Protein AF-A0A972NAT4-F1 (afdb_monomer_lite)

Secondary structure (DSSP, 8-state):
-HHHHHHHHHHHHHHHHHHHHHHHHHHHHHHHHHHHHHHTT------S-HHHHHHHHHHHHHHHHHHHHHHHS-SS--GGGTTT-

Structure (mmCIF, N/CA/C/O backbone):
data_AF-A0A972NAT4-F1
#
_entry.id   AF-A0A972NAT4-F1
#
loop_
_atom_site.group_PDB
_atom_site.id
_atom_site.type_symbol
_atom_site.label_atom_id
_atom_site.label_alt_id
_atom_site.label_comp_id
_atom_site.label_asym_id
_atom_site.label_entity_id
_atom_site.label_seq_id
_atom_site.pdbx_PDB_ins_code
_atom_site.Cartn_x
_atom_site.Cartn_y
_atom_site.Cartn_z
_atom_site.occupancy
_atom_site.B_iso_or_equiv
_atom_site.auth_seq_id
_atom_site.auth_comp_id
_atom_site.auth_asym_id
_atom_site.auth_atom_id
_atom_site.pdbx_PDB_model_num
ATOM 1 N N . MET A 1 1 ? -20.681 1.122 29.523 1.00 62.75 1 MET A N 1
ATOM 2 C CA . MET A 1 1 ? -19.799 1.771 28.516 1.00 62.75 1 MET A CA 1
ATOM 3 C C . MET A 1 1 ? -18.388 1.178 28.365 1.00 62.75 1 MET A C 1
ATOM 5 O O . MET A 1 1 ? -17.917 1.106 27.237 1.00 62.75 1 MET A O 1
ATOM 9 N N . GLY A 1 2 ? -17.691 0.726 29.420 1.00 83.69 2 GLY A N 1
ATOM 10 C CA . GLY A 1 2 ? -16.274 0.314 29.306 1.00 83.69 2 GLY A CA 1
ATOM 11 C C . GLY A 1 2 ? -15.967 -0.942 28.467 1.00 83.69 2 GLY A C 1
ATOM 12 O O . GLY A 1 2 ? -14.841 -1.098 28.003 1.00 83.69 2 GLY A O 1
ATOM 13 N N . ARG A 1 3 ? -16.929 -1.854 28.260 1.00 89.38 3 ARG A N 1
ATOM 14 C CA . ARG A 1 3 ? -16.738 -3.050 27.410 1.00 89.38 3 ARG A CA 1
ATOM 15 C C . ARG A 1 3 ? -16.872 -2.716 25.920 1.00 89.38 3 ARG A C 1
ATOM 17 O O . ARG A 1 3 ? -16.004 -3.088 25.147 1.00 89.38 3 ARG A O 1
ATOM 24 N N . ILE A 1 4 ? -17.887 -1.933 25.549 1.00 94.12 4 ILE A N 1
ATOM 25 C CA . ILE A 1 4 ? -18.117 -1.488 24.164 1.00 94.12 4 ILE A CA 1
ATOM 26 C C . ILE A 1 4 ? -16.940 -0.643 23.666 1.00 94.12 4 ILE A C 1
ATOM 28 O O . ILE A 1 4 ? -16.398 -0.925 22.605 1.00 94.12 4 ILE A O 1
ATOM 32 N N . ARG A 1 5 ? -16.468 0.321 24.473 1.00 95.75 5 ARG A N 1
ATOM 33 C CA . ARG A 1 5 ? -15.286 1.130 24.131 1.00 95.75 5 ARG A CA 1
ATOM 34 C C . ARG A 1 5 ? -14.054 0.264 23.846 1.00 95.75 5 ARG A C 1
ATOM 36 O O . ARG A 1 5 ? -13.331 0.539 22.900 1.00 95.75 5 ARG A O 1
ATOM 43 N N . ARG A 1 6 ? -13.827 -0.787 24.643 1.00 96.31 6 ARG A N 1
ATOM 44 C CA . ARG A 1 6 ? -12.709 -1.720 24.433 1.00 96.31 6 ARG A CA 1
ATOM 45 C C . ARG A 1 6 ? -12.846 -2.497 23.129 1.00 96.31 6 ARG A C 1
ATOM 47 O O . ARG A 1 6 ? -11.881 -2.567 22.384 1.00 96.31 6 ARG A O 1
ATOM 54 N N . VAL A 1 7 ? -14.033 -3.030 22.841 1.00 97.12 7 VAL A N 1
ATOM 55 C CA . VAL A 1 7 ? -14.288 -3.766 21.593 1.00 97.12 7 VAL A CA 1
ATOM 56 C C . VAL A 1 7 ? -14.053 -2.869 20.378 1.00 97.12 7 VAL A C 1
ATOM 58 O O . VAL A 1 7 ? -13.326 -3.257 19.473 1.00 97.12 7 VAL A O 1
ATOM 61 N N . VAL A 1 8 ? -14.593 -1.648 20.387 1.00 97.50 8 VAL A N 1
ATOM 62 C CA . VAL A 1 8 ? -14.403 -0.689 19.287 1.00 97.50 8 VAL A CA 1
ATOM 63 C C . VAL A 1 8 ? -12.923 -0.353 19.091 1.00 97.50 8 VAL A C 1
ATOM 65 O O . VAL A 1 8 ? -12.445 -0.370 17.962 1.00 97.50 8 VAL A O 1
ATOM 68 N N . LEU A 1 9 ? -12.173 -0.115 20.172 1.00 97.56 9 LEU A N 1
ATOM 69 C CA . LEU A 1 9 ? -10.731 0.140 20.082 1.00 97.56 9 LEU A CA 1
ATOM 70 C C . LEU A 1 9 ? -9.967 -1.044 19.483 1.00 97.56 9 LEU A C 1
ATOM 72 O O . LEU A 1 9 ? -9.112 -0.836 18.630 1.00 97.56 9 LEU A O 1
ATOM 76 N N . ILE A 1 10 ? -10.291 -2.274 19.891 1.00 97.88 10 ILE A N 1
ATOM 77 C CA . ILE A 1 10 ? -9.666 -3.480 19.333 1.00 97.88 10 ILE A CA 1
ATOM 78 C C . ILE A 1 10 ? -9.940 -3.573 17.829 1.00 97.88 10 ILE A C 1
ATOM 80 O O . ILE A 1 10 ? -9.011 -3.800 17.062 1.00 97.88 10 ILE A O 1
ATOM 84 N N . LEU A 1 11 ? -11.183 -3.348 17.395 1.00 98.06 11 LEU A N 1
ATOM 85 C CA . LEU A 1 11 ? -11.537 -3.387 15.974 1.00 98.06 11 LEU A CA 1
ATOM 86 C C . LEU A 1 11 ? -10.802 -2.316 15.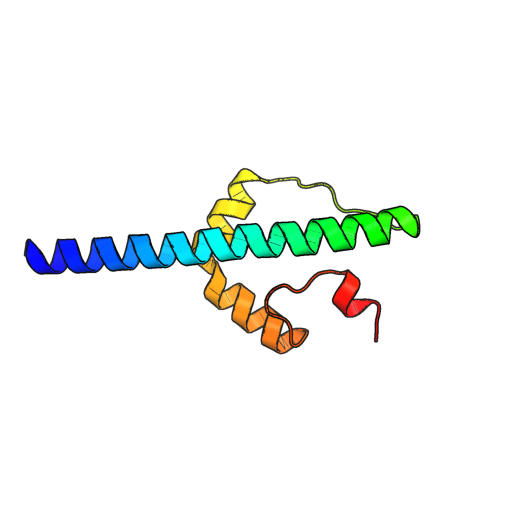162 1.00 98.06 11 LEU A C 1
ATOM 88 O O . LEU A 1 11 ? -10.308 -2.618 14.080 1.00 98.06 11 LEU A O 1
ATOM 92 N N . ILE A 1 12 ? -10.677 -1.095 15.692 1.00 97.62 12 ILE A N 1
ATOM 93 C CA . ILE A 1 12 ? -9.915 -0.017 15.044 1.00 97.62 12 ILE A CA 1
ATOM 94 C C . ILE A 1 12 ? -8.439 -0.405 14.913 1.00 97.62 12 ILE A C 1
ATOM 96 O O . ILE A 1 12 ? -7.860 -0.247 13.843 1.00 97.62 12 ILE A O 1
ATOM 100 N N . ILE A 1 13 ? -7.831 -0.945 15.973 1.00 97.81 13 ILE A N 1
ATOM 101 C CA . ILE A 1 13 ? -6.428 -1.379 15.939 1.00 97.81 13 ILE A CA 1
ATOM 102 C C . ILE A 1 13 ? -6.240 -2.482 14.897 1.00 97.81 13 ILE A C 1
ATOM 104 O O . ILE A 1 13 ? -5.343 -2.382 14.065 1.00 97.81 13 ILE A O 1
ATOM 108 N N . LEU A 1 14 ? -7.100 -3.503 14.902 1.00 98.19 14 LEU A N 1
ATOM 109 C CA . LEU A 1 14 ? -7.039 -4.590 13.925 1.00 98.19 14 LEU A CA 1
ATOM 110 C C . LEU A 1 14 ? -7.189 -4.067 12.492 1.00 98.19 14 LEU A C 1
ATOM 112 O O . LEU A 1 14 ? -6.410 -4.447 11.625 1.00 98.19 14 LEU A O 1
ATOM 116 N N . TYR A 1 15 ? -8.133 -3.155 12.255 1.00 98.06 15 TYR A N 1
ATOM 117 C CA . TYR A 1 15 ? -8.331 -2.528 10.950 1.00 98.06 15 TYR A CA 1
ATOM 118 C C . TYR A 1 15 ? -7.074 -1.796 10.460 1.00 98.06 15 TYR A C 1
ATOM 120 O O . TYR A 1 15 ? -6.649 -1.991 9.321 1.00 98.06 15 TYR A O 1
ATOM 128 N N . LEU A 1 16 ? -6.453 -0.995 11.329 1.00 97.75 16 LEU A N 1
ATOM 129 C CA . LEU A 1 16 ? -5.240 -0.245 11.000 1.00 97.75 16 LEU A CA 1
ATOM 130 C C . LEU A 1 16 ? -4.031 -1.164 10.781 1.00 97.75 16 LEU A C 1
ATOM 132 O O . LEU A 1 16 ? -3.213 -0.884 9.910 1.00 97.75 16 LEU A O 1
ATOM 136 N N . LEU A 1 17 ? -3.922 -2.271 11.523 1.00 97.81 17 LEU A N 1
ATOM 137 C CA . LEU A 1 17 ? -2.864 -3.267 11.316 1.00 97.81 17 LEU A CA 1
ATOM 138 C C . LEU A 1 17 ? -2.993 -3.969 9.959 1.00 97.81 17 LEU A C 1
ATOM 140 O O . LEU A 1 17 ? -1.984 -4.190 9.292 1.00 97.81 17 LEU A O 1
ATOM 144 N N . VAL A 1 18 ? -4.219 -4.277 9.524 1.00 98.00 18 VAL A N 1
ATOM 145 C CA . VAL A 1 18 ? -4.462 -4.815 8.176 1.00 98.00 18 VAL A CA 1
ATOM 146 C C . VAL A 1 18 ? -4.060 -3.791 7.117 1.00 98.00 18 VAL A C 1
ATOM 148 O O . VAL A 1 18 ? -3.341 -4.136 6.182 1.00 98.00 18 VAL A O 1
ATOM 151 N N . GLY A 1 19 ? -4.453 -2.528 7.291 1.00 97.19 19 GLY A N 1
ATOM 152 C CA . GLY A 1 19 ? -4.068 -1.450 6.381 1.00 97.19 19 GLY A CA 1
ATOM 153 C C . GLY A 1 19 ? -2.555 -1.201 6.328 1.00 97.19 19 GLY A C 1
ATOM 154 O O . GLY A 1 19 ? -2.008 -0.943 5.259 1.00 97.19 19 GLY A O 1
ATOM 155 N N . LEU A 1 20 ? -1.847 -1.365 7.448 1.00 97.50 20 LEU A N 1
ATOM 156 C CA . LEU A 1 20 ? -0.383 -1.306 7.477 1.00 97.50 20 LEU A CA 1
ATOM 157 C C . LEU A 1 20 ? 0.244 -2.468 6.691 1.00 97.50 20 LEU A C 1
ATOM 159 O O . LEU A 1 20 ? 1.192 -2.266 5.932 1.00 97.50 20 LEU A O 1
ATOM 163 N N . GLY A 1 21 ? -0.303 -3.678 6.836 1.00 97.25 21 GLY A N 1
ATOM 164 C CA . GLY A 1 21 ? 0.105 -4.832 6.034 1.00 97.25 21 GLY A CA 1
ATOM 165 C C . GLY A 1 21 ? -0.148 -4.624 4.538 1.00 97.25 21 GLY A C 1
ATOM 166 O O . GLY A 1 21 ? 0.704 -4.968 3.720 1.00 97.25 21 GLY A O 1
ATOM 167 N N . PHE A 1 22 ? -1.280 -4.008 4.184 1.00 96.88 22 PHE A N 1
ATOM 168 C CA . PHE A 1 22 ? -1.589 -3.614 2.810 1.00 96.88 22 PHE A CA 1
ATOM 169 C C . PHE A 1 22 ? -0.545 -2.635 2.256 1.00 96.88 22 PHE A C 1
ATOM 171 O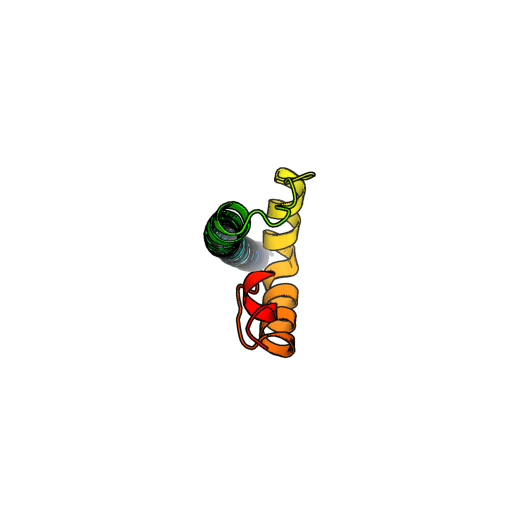 O . PHE A 1 22 ? -0.006 -2.892 1.182 1.00 96.88 22 PHE A O 1
ATOM 178 N N . HIS A 1 23 ? -0.207 -1.577 3.004 1.00 96.19 23 HIS A N 1
ATOM 179 C CA . HIS A 1 23 ? 0.815 -0.605 2.603 1.00 96.19 23 HIS A CA 1
ATOM 180 C C . HIS A 1 23 ? 2.167 -1.274 2.321 1.00 96.19 23 HIS A C 1
ATOM 182 O O . HIS A 1 23 ? 2.786 -1.027 1.287 1.00 96.19 23 HIS A O 1
ATOM 188 N N . TRP A 1 24 ? 2.615 -2.169 3.208 1.00 96.81 24 TRP A N 1
ATOM 189 C CA . TRP A 1 24 ? 3.874 -2.890 3.010 1.00 96.81 24 TRP A CA 1
ATOM 190 C C . TRP A 1 24 ? 3.836 -3.715 1.715 1.00 96.81 24 TRP A C 1
ATOM 192 O O . TRP A 1 24 ? 4.700 -3.552 0.851 1.00 96.81 24 TRP A O 1
ATOM 202 N N . GLN A 1 25 ? 2.823 -4.564 1.541 1.00 96.62 25 GLN A N 1
ATOM 203 C CA . GLN A 1 25 ? 2.708 -5.405 0.345 1.00 96.62 25 GLN A CA 1
ATOM 204 C C . GLN A 1 25 ? 2.631 -4.577 -0.944 1.00 96.62 25 GLN A C 1
ATOM 206 O O . GLN A 1 25 ? 3.274 -4.908 -1.941 1.00 96.62 25 GLN A O 1
ATOM 211 N N . TRP A 1 26 ? 1.905 -3.458 -0.908 1.00 94.75 26 TRP A N 1
ATOM 212 C CA . TRP A 1 26 ? 1.854 -2.507 -2.011 1.00 94.75 26 TRP A CA 1
ATOM 213 C C . TRP A 1 26 ? 3.236 -1.928 -2.346 1.00 94.75 26 TRP A C 1
ATOM 215 O O . TRP A 1 26 ? 3.641 -1.970 -3.508 1.00 94.75 26 TRP A O 1
ATOM 225 N N . LYS A 1 27 ? 4.003 -1.461 -1.348 1.00 94.94 27 LYS A N 1
ATOM 226 C CA . LYS A 1 27 ? 5.370 -0.948 -1.557 1.00 94.94 27 LYS A CA 1
ATOM 227 C C . LYS A 1 27 ? 6.302 -1.999 -2.147 1.00 94.94 27 LYS A C 1
ATOM 229 O O . LYS A 1 27 ? 7.107 -1.669 -3.011 1.00 94.94 27 LYS A O 1
ATOM 234 N N . GLN A 1 28 ? 6.191 -3.259 -1.727 1.00 95.25 28 GLN A N 1
ATOM 235 C CA . GLN A 1 28 ? 6.980 -4.344 -2.319 1.00 95.25 28 GLN A CA 1
ATOM 236 C C . GLN A 1 28 ? 6.656 -4.544 -3.801 1.00 95.25 28 GLN A C 1
ATOM 238 O O . GLN A 1 28 ? 7.575 -4.634 -4.617 1.00 95.25 28 GLN A O 1
ATOM 243 N N . ALA A 1 29 ? 5.369 -4.565 -4.158 1.00 94.00 29 ALA A N 1
ATOM 244 C CA . ALA A 1 29 ? 4.948 -4.660 -5.552 1.00 94.00 29 ALA A CA 1
ATOM 245 C C . ALA A 1 29 ? 5.429 -3.449 -6.370 1.00 94.00 29 ALA A C 1
ATOM 247 O O . ALA A 1 29 ? 5.947 -3.620 -7.475 1.00 94.00 29 ALA A O 1
ATOM 248 N N . GLN A 1 30 ? 5.315 -2.239 -5.813 1.00 93.81 30 GLN A N 1
ATOM 249 C CA . GLN A 1 30 ? 5.786 -1.009 -6.446 1.00 93.81 30 GLN A CA 1
ATOM 250 C C . GLN A 1 30 ? 7.294 -1.059 -6.705 1.00 93.81 30 GLN A C 1
ATOM 252 O O . GLN A 1 30 ? 7.703 -0.864 -7.840 1.00 93.81 30 GLN A O 1
ATOM 257 N N . HIS A 1 31 ? 8.110 -1.415 -5.709 1.00 94.31 31 HIS A N 1
ATOM 258 C CA . HIS A 1 31 ? 9.560 -1.518 -5.884 1.00 94.31 31 HIS A CA 1
ATOM 259 C C . HIS A 1 31 ? 9.954 -2.531 -6.963 1.00 94.31 31 HIS A C 1
ATOM 261 O O . HIS A 1 31 ? 10.805 -2.229 -7.798 1.00 94.31 31 HIS A O 1
ATOM 267 N N . ALA A 1 32 ? 9.296 -3.695 -7.001 1.00 94.06 32 ALA A N 1
ATOM 268 C CA . ALA A 1 32 ? 9.529 -4.682 -8.052 1.00 94.06 32 ALA A CA 1
ATOM 269 C C . ALA A 1 32 ? 9.173 -4.135 -9.447 1.00 94.06 32 ALA A C 1
ATOM 271 O O . ALA A 1 32 ? 9.884 -4.395 -10.417 1.00 94.06 32 ALA A O 1
ATOM 272 N N . CYS A 1 33 ? 8.093 -3.358 -9.558 1.00 93.75 33 CYS A N 1
ATOM 273 C CA . CYS A 1 33 ? 7.729 -2.694 -10.806 1.00 93.75 33 CYS A CA 1
ATOM 274 C C . CYS A 1 33 ? 8.726 -1.585 -11.179 1.00 93.75 33 CYS A C 1
ATOM 276 O O . CYS A 1 33 ? 9.169 -1.526 -12.322 1.00 93.75 33 CYS A O 1
ATOM 278 N N . ASP A 1 34 ? 9.145 -0.758 -10.225 1.00 94.31 34 ASP A N 1
ATOM 279 C CA . ASP A 1 34 ? 10.119 0.311 -10.447 1.00 94.31 34 ASP A CA 1
ATOM 280 C C . ASP A 1 34 ? 11.465 -0.243 -10.935 1.00 94.31 34 ASP A C 1
ATOM 282 O O . ASP A 1 34 ? 12.105 0.358 -11.796 1.00 94.31 34 ASP A O 1
ATOM 286 N N . ASP A 1 35 ? 11.896 -1.396 -10.414 1.00 94.50 35 ASP A N 1
ATOM 287 C CA . ASP A 1 35 ? 13.100 -2.093 -10.877 1.00 94.50 35 ASP A CA 1
ATOM 288 C C . ASP A 1 35 ? 12.968 -2.524 -12.347 1.00 94.50 35 ASP A C 1
ATOM 290 O O . ASP A 1 35 ? 13.901 -2.342 -13.134 1.00 94.50 35 ASP A O 1
ATOM 294 N N . LEU A 1 36 ? 11.793 -3.030 -12.744 1.00 93.88 36 LEU A N 1
ATOM 295 C CA . LEU A 1 36 ? 11.496 -3.388 -14.134 1.00 93.88 36 LEU A CA 1
ATOM 296 C C . LEU A 1 36 ? 11.455 -2.161 -15.051 1.00 93.88 36 LEU A C 1
ATOM 298 O O . LEU A 1 36 ? 12.017 -2.204 -16.145 1.00 93.88 36 LEU A O 1
ATOM 302 N N . LEU A 1 37 ? 10.819 -1.071 -14.617 1.00 92.88 37 LEU A N 1
ATOM 303 C CA . LEU A 1 37 ? 10.748 0.179 -15.377 1.00 92.88 37 LEU A CA 1
ATOM 304 C C . LEU A 1 37 ? 12.143 0.792 -15.553 1.00 92.88 37 LEU A C 1
ATOM 306 O O . LEU A 1 37 ? 12.523 1.131 -16.675 1.00 92.88 37 LEU A O 1
ATOM 310 N N . ARG A 1 38 ? 12.962 0.821 -14.490 1.00 93.94 38 ARG A N 1
ATOM 311 C CA . ARG A 1 38 ? 14.367 1.263 -14.561 1.00 93.94 38 ARG A CA 1
ATOM 312 C C . ARG A 1 38 ? 15.183 0.416 -15.531 1.00 93.94 38 ARG A C 1
ATOM 314 O O . ARG A 1 38 ? 15.938 0.976 -16.321 1.00 93.94 38 ARG A O 1
ATOM 321 N N . ALA A 1 39 ? 15.005 -0.907 -15.527 1.00 92.94 39 ALA A N 1
ATOM 322 C CA . ALA A 1 39 ? 15.687 -1.799 -16.466 1.00 92.94 39 ALA A CA 1
ATOM 323 C C . ALA A 1 39 ? 15.291 -1.551 -17.934 1.00 92.94 39 ALA A C 1
ATOM 325 O O . ALA A 1 39 ? 16.093 -1.787 -18.836 1.00 92.94 39 ALA A O 1
ATOM 326 N N . ARG A 1 40 ? 14.074 -1.052 -18.180 1.00 92.50 40 ARG A N 1
ATOM 327 C CA . ARG A 1 40 ? 13.574 -0.676 -19.514 1.00 92.50 40 ARG A CA 1
ATOM 328 C C . ARG A 1 40 ? 13.925 0.758 -19.920 1.00 92.50 40 ARG A C 1
ATOM 330 O O . ARG A 1 40 ? 13.640 1.146 -21.048 1.00 92.50 40 ARG A O 1
ATOM 337 N N . GLY A 1 41 ? 14.534 1.541 -19.026 1.00 93.00 41 GLY A N 1
ATOM 338 C CA . GLY A 1 41 ? 14.762 2.972 -19.234 1.00 93.00 41 GLY A CA 1
ATOM 339 C C . GLY A 1 41 ? 13.475 3.805 -19.212 1.00 93.00 41 GLY A C 1
ATOM 340 O O . GLY A 1 41 ? 13.467 4.925 -19.719 1.00 93.00 41 GLY A O 1
ATOM 341 N N . GLU A 1 42 ? 12.388 3.266 -18.653 1.00 92.81 42 GLU A N 1
ATOM 342 C CA . GLU A 1 42 ? 11.114 3.965 -18.491 1.00 92.81 42 GLU A CA 1
ATOM 343 C C . GLU A 1 42 ? 11.142 4.883 -17.257 1.00 92.81 42 GLU A C 1
ATOM 345 O O . GLU A 1 42 ? 11.924 4.697 -16.320 1.00 92.81 42 GLU A O 1
ATOM 350 N N . PHE A 1 43 ? 10.279 5.902 -17.262 1.00 91.00 43 PHE A N 1
ATOM 351 C CA . PHE A 1 43 ? 10.143 6.828 -16.141 1.00 91.00 43 PHE A CA 1
ATOM 352 C C . PHE A 1 43 ? 9.653 6.0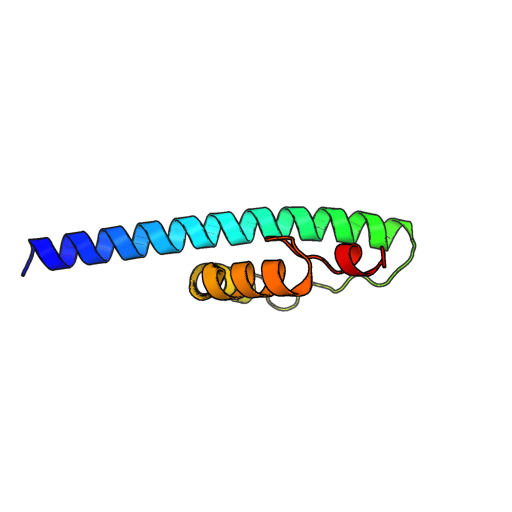96 -14.884 1.00 91.00 43 PHE A C 1
ATOM 354 O O . PHE A 1 43 ? 8.665 5.365 -14.929 1.00 91.00 43 PHE A O 1
ATOM 361 N N . VAL A 1 44 ? 10.317 6.349 -13.755 1.00 92.88 44 VAL A N 1
ATOM 362 C CA . VAL A 1 44 ? 9.886 5.897 -12.429 1.00 92.88 44 VAL A CA 1
ATOM 363 C C . VAL A 1 44 ? 9.463 7.101 -11.614 1.00 92.88 44 VAL A C 1
ATOM 365 O O . VAL A 1 44 ? 10.243 8.035 -11.423 1.00 92.88 44 VAL A O 1
ATOM 368 N N . GLU A 1 45 ? 8.218 7.074 -11.149 1.00 86.88 45 GLU A N 1
ATOM 369 C CA . GLU A 1 45 ? 7.640 8.175 -10.394 1.00 86.88 45 GLU A CA 1
ATOM 370 C C . GLU A 1 45 ? 8.289 8.271 -9.002 1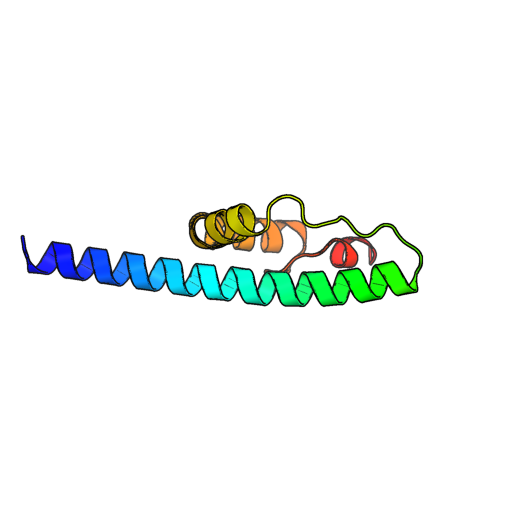.00 86.88 45 GLU A C 1
ATOM 372 O O . GLU A 1 45 ? 8.264 7.301 -8.241 1.00 86.88 45 GLU A O 1
ATOM 377 N N . PRO A 1 46 ? 8.887 9.422 -8.644 1.00 86.94 46 PRO A N 1
ATOM 378 C CA . PRO A 1 46 ? 9.462 9.608 -7.322 1.00 86.94 46 PRO A CA 1
ATOM 379 C C . PRO A 1 46 ? 8.359 9.709 -6.265 1.00 86.94 46 PRO A C 1
ATOM 381 O O . PRO A 1 46 ? 7.311 10.315 -6.475 1.00 86.94 46 PRO A O 1
ATOM 384 N N . GLU A 1 47 ? 8.616 9.164 -5.081 1.00 87.38 47 GLU A N 1
ATOM 385 C CA . GLU A 1 47 ? 7.670 9.219 -3.971 1.00 87.38 47 GLU A CA 1
ATOM 386 C C . GLU A 1 47 ? 7.639 10.622 -3.343 1.00 87.38 47 GLU A C 1
ATOM 388 O O . GLU A 1 47 ? 8.541 11.012 -2.603 1.00 87.38 47 GLU A O 1
ATOM 393 N N . ILE A 1 48 ? 6.590 11.395 -3.645 1.00 86.94 48 ILE A N 1
ATOM 394 C CA . ILE A 1 48 ? 6.472 12.799 -3.209 1.00 86.94 48 ILE A CA 1
ATOM 395 C C . ILE A 1 48 ? 5.961 12.911 -1.759 1.00 86.94 48 ILE A C 1
ATOM 397 O O . ILE A 1 48 ? 6.350 13.825 -1.033 1.00 86.94 48 ILE A O 1
ATOM 401 N N . PHE A 1 49 ? 5.123 11.970 -1.300 1.00 88.62 49 PHE A N 1
ATOM 402 C CA . PHE A 1 49 ? 4.493 12.025 0.029 1.00 88.62 49 PHE A CA 1
ATOM 403 C C . PHE A 1 49 ? 4.503 10.672 0.763 1.00 88.62 49 PHE A C 1
ATOM 405 O O . PHE A 1 49 ? 3.444 10.075 0.966 1.00 88.62 49 PHE A O 1
ATOM 412 N N . PRO A 1 50 ? 5.672 10.195 1.229 1.00 86.56 50 PRO A N 1
ATOM 413 C CA . PRO A 1 50 ? 5.806 8.852 1.804 1.00 86.56 50 PRO A CA 1
ATOM 414 C C . PRO A 1 50 ? 4.956 8.655 3.068 1.00 86.56 50 PRO A C 1
ATOM 416 O O . PRO A 1 50 ? 4.264 7.654 3.227 1.00 86.56 50 PRO A O 1
ATOM 419 N N . VAL A 1 51 ? 4.945 9.649 3.962 1.00 90.75 51 VAL A N 1
ATOM 420 C CA . VAL A 1 51 ? 4.185 9.573 5.220 1.00 90.75 51 VAL A CA 1
ATOM 421 C C . VAL A 1 51 ? 2.683 9.619 4.962 1.00 90.75 51 VAL A C 1
ATOM 423 O O . VAL A 1 51 ? 1.921 8.867 5.567 1.00 90.75 51 VAL A O 1
ATOM 426 N N . LEU A 1 52 ? 2.253 10.492 4.048 1.00 91.00 52 LEU A N 1
ATOM 427 C CA . LEU A 1 52 ? 0.845 10.617 3.701 1.00 91.00 52 LEU A CA 1
ATOM 428 C C . LEU A 1 52 ? 0.341 9.329 3.039 1.00 91.00 52 LEU A C 1
ATOM 430 O O . LEU A 1 52 ? -0.738 8.863 3.391 1.00 91.00 52 LEU A O 1
ATOM 434 N N . GLY A 1 53 ? 1.153 8.714 2.172 1.00 90.75 53 GLY A N 1
ATOM 435 C CA . GLY A 1 53 ? 0.860 7.420 1.552 1.00 90.75 53 GLY A CA 1
ATOM 436 C C . GLY A 1 53 ? 0.518 6.341 2.580 1.00 90.75 53 GLY A C 1
ATOM 437 O O . GLY A 1 53 ? -0.547 5.735 2.488 1.00 90.75 53 GLY A O 1
ATOM 438 N N . ILE A 1 54 ? 1.341 6.189 3.628 1.00 94.44 54 ILE A N 1
ATOM 439 C CA . ILE A 1 54 ? 1.076 5.237 4.723 1.00 94.44 54 ILE A CA 1
ATOM 440 C C . ILE A 1 54 ? -0.289 5.502 5.371 1.00 94.44 54 ILE A C 1
ATOM 442 O O . ILE A 1 54 ? -1.084 4.579 5.542 1.00 94.44 54 ILE A O 1
ATOM 446 N N . PHE A 1 55 ? -0.587 6.756 5.730 1.00 95.06 55 PHE A N 1
ATOM 447 C CA . PHE A 1 55 ? -1.860 7.095 6.375 1.00 95.06 55 PHE A CA 1
ATOM 448 C C . PHE A 1 55 ? -3.067 6.800 5.481 1.00 95.06 55 PHE A C 1
ATOM 450 O O . PHE A 1 55 ? -4.076 6.284 5.973 1.00 95.06 55 PHE A O 1
ATOM 457 N N . PHE A 1 5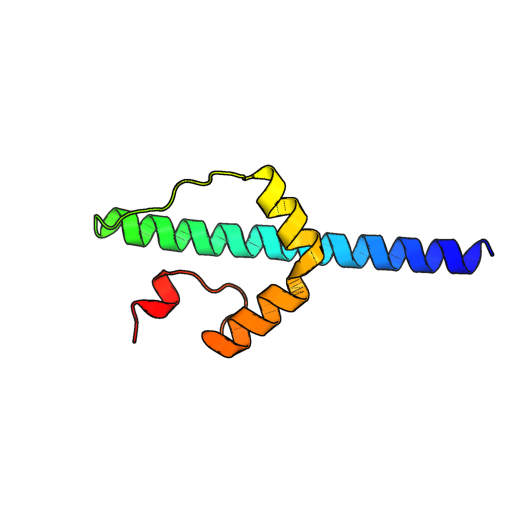6 ? -2.974 7.107 4.185 1.00 94.56 56 PHE A N 1
ATOM 458 C CA . PHE A 1 56 ? -4.041 6.817 3.230 1.00 94.56 56 PHE A CA 1
ATOM 459 C C . PHE A 1 56 ? -4.247 5.317 3.057 1.00 94.56 56 PHE A C 1
ATOM 461 O O . PHE A 1 56 ? -5.383 4.862 3.141 1.00 94.56 56 PHE A O 1
ATOM 468 N N . ASP A 1 57 ? -3.179 4.541 2.902 1.00 94.88 57 ASP A N 1
ATOM 469 C CA . ASP A 1 57 ? -3.288 3.090 2.769 1.00 94.88 57 ASP A CA 1
ATOM 470 C C . ASP A 1 57 ? -3.868 2.462 4.039 1.00 94.88 57 ASP A C 1
ATOM 472 O O . ASP A 1 57 ? -4.811 1.678 3.970 1.00 94.88 57 ASP A O 1
ATOM 476 N N . MET A 1 58 ? -3.415 2.877 5.223 1.00 96.75 58 MET A N 1
ATOM 477 C CA . MET A 1 58 ? -3.943 2.354 6.486 1.00 96.75 58 MET A CA 1
ATOM 478 C C . MET A 1 58 ? -5.441 2.622 6.681 1.00 96.75 58 MET A C 1
ATOM 480 O O . MET A 1 58 ? -6.133 1.827 7.319 1.00 96.75 58 MET A O 1
ATOM 484 N N . THR A 1 59 ? -5.943 3.742 6.158 1.00 96.31 59 THR A N 1
ATOM 485 C CA . THR A 1 59 ? -7.337 4.170 6.344 1.00 96.31 59 THR A CA 1
ATOM 486 C C . THR A 1 59 ? -8.261 3.716 5.220 1.00 96.31 59 THR A C 1
ATOM 488 O O . THR A 1 59 ? -9.400 3.348 5.505 1.00 96.31 59 THR A O 1
ATOM 491 N N . TRP A 1 60 ? -7.781 3.676 3.976 1.00 97.12 60 TRP A N 1
ATOM 492 C CA . TRP A 1 60 ? -8.582 3.432 2.772 1.00 97.12 60 TRP A CA 1
ATOM 493 C C . TRP A 1 60 ? -8.249 2.121 2.047 1.00 97.12 60 TRP A C 1
ATOM 495 O O . TRP A 1 60 ? -8.810 1.873 0.976 1.00 97.12 60 TRP A O 1
ATOM 505 N N . TRP A 1 61 ? -7.425 1.237 2.632 1.00 97.12 61 TRP A N 1
ATOM 506 C CA . TRP A 1 61 ? -7.065 -0.054 2.024 1.00 97.12 61 TRP A CA 1
ATOM 507 C C . TRP A 1 61 ? -8.243 -0.869 1.459 1.00 97.12 61 TRP A C 1
ATOM 509 O O . TRP A 1 61 ? -8.044 -1.463 0.400 1.00 97.12 61 TRP A O 1
ATOM 519 N N . PRO A 1 62 ? -9.465 -0.922 2.045 1.00 97.81 62 PRO A N 1
ATOM 520 C CA . PRO A 1 62 ? -10.535 -1.734 1.466 1.00 97.81 62 PRO A CA 1
ATOM 521 C C . PRO A 1 62 ? -11.017 -1.168 0.131 1.00 97.81 62 PRO A C 1
ATOM 523 O O . PRO A 1 62 ? -11.319 -1.925 -0.790 1.00 97.81 62 PRO A O 1
ATOM 526 N N . VAL A 1 63 ? -11.066 0.164 0.020 1.00 97.62 63 VAL A N 1
ATOM 527 C CA . VAL A 1 63 ? -11.470 0.863 -1.205 1.00 97.62 63 VAL A CA 1
ATOM 528 C C . VAL A 1 63 ? -10.418 0.643 -2.283 1.00 97.62 63 VAL A C 1
ATOM 530 O O . VAL A 1 63 ? -10.767 0.268 -3.400 1.00 97.62 63 VAL A O 1
ATOM 533 N N . TYR A 1 64 ? -9.137 0.797 -1.941 1.00 95.50 64 TYR A N 1
ATOM 534 C CA . TYR A 1 64 ? -8.039 0.552 -2.874 1.00 95.50 64 TYR A CA 1
ATOM 535 C C . TYR A 1 64 ? -7.976 -0.908 -3.321 1.00 95.50 64 TYR A C 1
ATOM 537 O O . TYR A 1 64 ? -7.918 -1.170 -4.518 1.00 95.50 64 TYR A O 1
ATOM 545 N N . ALA A 1 65 ? -8.074 -1.865 -2.396 1.00 96.56 65 ALA A N 1
ATOM 546 C CA . ALA A 1 65 ? -8.093 -3.287 -2.721 1.00 96.56 65 ALA A CA 1
ATOM 547 C C . ALA A 1 65 ? -9.259 -3.643 -3.657 1.00 96.56 65 ALA A C 1
ATOM 549 O O . ALA A 1 65 ? -9.050 -4.320 -4.664 1.00 96.56 65 ALA A O 1
ATOM 550 N N . ALA A 1 66 ? -10.471 -3.159 -3.364 1.00 97.19 66 ALA A N 1
ATOM 551 C CA . ALA A 1 66 ? -11.642 -3.404 -4.201 1.00 97.19 66 ALA A CA 1
ATOM 552 C C . ALA A 1 66 ? -11.497 -2.771 -5.594 1.00 97.19 66 ALA A C 1
ATOM 554 O O . ALA A 1 66 ? -11.756 -3.438 -6.596 1.00 97.19 66 ALA A O 1
ATOM 555 N N . ALA A 1 67 ? -11.046 -1.515 -5.667 1.00 95.31 67 ALA A N 1
ATOM 556 C CA . ALA A 1 67 ? -10.844 -0.812 -6.931 1.00 95.31 67 ALA A CA 1
ATOM 557 C C . ALA A 1 67 ? -9.764 -1.490 -7.787 1.00 95.31 67 ALA A C 1
ATOM 559 O O . ALA A 1 67 ? -9.963 -1.714 -8.981 1.00 95.31 67 ALA A O 1
ATOM 560 N N . ASN A 1 68 ? -8.647 -1.878 -7.171 1.00 94.81 68 ASN A N 1
ATOM 561 C CA . ASN A 1 68 ? -7.559 -2.575 -7.844 1.00 94.81 68 ASN A CA 1
ATOM 562 C C . ASN A 1 68 ? -8.035 -3.923 -8.400 1.00 94.81 68 ASN A C 1
ATOM 564 O O . ASN A 1 68 ? -7.872 -4.182 -9.590 1.00 94.81 68 ASN A O 1
ATOM 568 N N . VAL A 1 69 ? -8.725 -4.740 -7.595 1.00 94.88 69 VAL A N 1
ATOM 569 C CA . VAL A 1 69 ? -9.283 -6.018 -8.067 1.00 94.88 69 VAL A CA 1
ATOM 570 C C . VAL A 1 69 ? -10.276 -5.800 -9.206 1.00 94.88 69 VAL A C 1
ATOM 572 O O . VAL A 1 69 ? -10.218 -6.517 -10.203 1.00 94.88 69 VAL A O 1
ATOM 575 N N . TYR A 1 70 ? -11.144 -4.794 -9.105 1.00 94.12 70 TYR A N 1
ATOM 576 C CA . TYR A 1 70 ? -12.115 -4.484 -10.151 1.00 94.12 70 TYR A CA 1
ATOM 577 C C . TYR A 1 70 ? -11.450 -4.082 -11.479 1.00 94.12 70 TYR A C 1
ATOM 579 O O . TYR A 1 70 ? -11.874 -4.533 -12.542 1.00 94.12 70 TYR A O 1
ATOM 587 N N . HIS A 1 71 ? -10.394 -3.265 -11.441 1.00 90.44 71 HIS A N 1
ATOM 588 C CA . HIS A 1 71 ? -9.765 -2.733 -12.654 1.00 90.44 71 HIS A CA 1
ATOM 589 C C . HIS A 1 71 ? -8.662 -3.625 -13.242 1.00 90.44 71 HIS A C 1
ATOM 591 O O . HIS A 1 71 ? -8.497 -3.666 -14.464 1.00 90.44 71 HIS A O 1
ATOM 597 N N . THR A 1 72 ? -7.897 -4.330 -12.408 1.00 90.06 72 THR A N 1
ATOM 598 C CA . THR A 1 72 ? -6.710 -5.094 -12.837 1.00 90.06 72 THR A CA 1
ATOM 599 C C . THR A 1 72 ? -6.764 -6.573 -12.464 1.00 90.06 72 THR A C 1
ATOM 601 O O . THR A 1 72 ? -5.926 -7.343 -12.930 1.00 90.06 72 THR A O 1
ATOM 604 N N . GLY A 1 73 ? -7.732 -6.999 -11.647 1.00 91.25 73 GLY A N 1
ATOM 605 C CA . GLY A 1 73 ? -7.801 -8.364 -11.118 1.00 91.25 73 GLY A CA 1
ATOM 606 C C . GLY A 1 73 ? -6.778 -8.656 -10.015 1.00 91.25 73 GLY A C 1
ATOM 607 O O . GLY A 1 73 ? -6.687 -9.795 -9.562 1.00 91.25 73 GLY A O 1
ATOM 608 N N . ARG A 1 74 ? -6.004 -7.656 -9.569 1.00 91.94 74 ARG A N 1
ATOM 609 C CA . ARG A 1 74 ? -4.978 -7.796 -8.524 1.00 91.94 74 ARG A CA 1
ATOM 610 C C . ARG A 1 74 ? -5.264 -6.851 -7.370 1.00 91.94 74 ARG A C 1
ATOM 612 O O . ARG A 1 74 ? -5.689 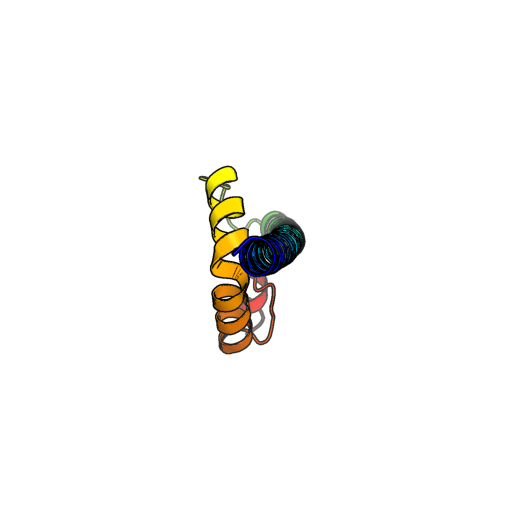-5.729 -7.587 1.00 91.94 74 ARG A O 1
ATOM 619 N N . VAL A 1 75 ? -4.985 -7.285 -6.142 1.00 93.06 75 VAL A N 1
ATOM 620 C CA . VAL A 1 75 ? -5.117 -6.433 -4.944 1.00 93.06 75 VAL A CA 1
ATOM 621 C C . VAL A 1 75 ? -4.031 -5.352 -4.918 1.00 93.06 75 VAL A C 1
ATOM 623 O O . VAL A 1 75 ? -4.313 -4.192 -4.620 1.00 93.06 75 VAL A O 1
ATOM 626 N N . PHE A 1 76 ? -2.803 -5.720 -5.288 1.00 93.38 76 PHE A N 1
ATOM 627 C CA . PHE A 1 76 ? -1.642 -4.831 -5.342 1.00 93.38 76 PHE A CA 1
ATOM 628 C C . PHE A 1 76 ? -1.303 -4.520 -6.806 1.00 93.38 76 PHE A C 1
ATOM 630 O O . PHE A 1 76 ? -0.467 -5.180 -7.412 1.00 93.38 76 PHE A O 1
ATOM 637 N N . ALA A 1 77 ? -2.045 -3.585 -7.397 1.00 91.00 77 ALA A N 1
ATOM 638 C CA . ALA A 1 77 ? -1.967 -3.224 -8.809 1.00 91.00 77 ALA A CA 1
ATOM 639 C C . ALA A 1 77 ? -0.935 -2.123 -9.115 1.00 91.00 77 ALA A C 1
ATOM 641 O O . ALA A 1 77 ? -1.119 -0.979 -8.746 1.00 91.00 77 ALA A O 1
ATOM 642 N N . THR A 1 78 ? 0.093 -2.406 -9.895 1.00 91.50 78 THR A N 1
ATOM 643 C CA . THR A 1 78 ? 1.156 -1.464 -10.284 1.00 91.50 78 THR A CA 1
ATOM 644 C C . THR A 1 78 ? 1.019 -1.017 -11.749 1.00 91.50 78 THR A C 1
ATOM 646 O O . THR A 1 78 ? 0.266 -1.631 -12.514 1.00 91.50 78 THR A O 1
ATOM 649 N N . PRO A 1 79 ? 1.757 0.017 -12.209 1.00 87.81 79 PRO A N 1
ATOM 650 C CA . PRO A 1 79 ? 1.810 0.375 -13.632 1.00 87.81 79 PRO A CA 1
ATOM 651 C C . PRO A 1 79 ? 2.200 -0.802 -14.539 1.00 87.81 79 PRO A C 1
ATOM 653 O O . PRO A 1 79 ? 1.667 -0.952 -15.641 1.00 87.81 79 PRO A O 1
ATOM 656 N N . CYS A 1 80 ? 3.053 -1.696 -14.036 1.00 88.56 80 CYS A N 1
ATOM 657 C CA . CYS A 1 80 ? 3.490 -2.898 -14.737 1.00 88.56 80 CYS A CA 1
ATOM 658 C C . CYS A 1 80 ? 2.350 -3.888 -15.028 1.00 88.56 80 CYS A C 1
ATOM 660 O O . CYS A 1 80 ? 2.463 -4.675 -15.964 1.00 88.56 80 CYS A O 1
ATOM 662 N N . ASP A 1 81 ? 1.231 -3.829 -14.298 1.00 84.44 81 ASP A N 1
ATOM 663 C CA . ASP A 1 81 ? 0.062 -4.681 -14.556 1.00 84.44 81 ASP A CA 1
ATOM 664 C C . ASP A 1 81 ? -0.761 -4.222 -15.767 1.00 84.44 81 ASP A C 1
ATOM 666 O O . ASP A 1 81 ? -1.541 -4.999 -16.319 1.00 84.44 81 ASP A O 1
ATOM 670 N N . ARG A 1 82 ? -0.590 -2.966 -16.206 1.00 69.50 82 ARG A N 1
ATOM 671 C CA . ARG A 1 82 ? -1.245 -2.436 -17.413 1.00 69.50 82 ARG A CA 1
ATOM 672 C C . ARG A 1 82 ? -0.404 -2.615 -18.673 1.00 69.50 82 ARG A C 1
ATOM 674 O O . ARG A 1 82 ? -0.976 -2.688 -19.750 1.00 69.50 82 ARG A O 1
ATOM 681 N N . ALA A 1 83 ? 0.917 -2.740 -18.544 1.00 55.88 83 ALA A N 1
ATOM 682 C CA . ALA A 1 83 ? 1.844 -2.905 -19.669 1.00 55.88 83 ALA A CA 1
ATOM 683 C C . ALA A 1 83 ? 1.773 -4.288 -20.359 1.00 55.88 83 ALA A C 1
ATOM 685 O O . ALA A 1 83 ? 2.520 -4.542 -21.298 1.00 55.88 83 ALA A O 1
ATOM 686 N N . VAL A 1 84 ? 0.915 -5.196 -19.878 1.00 47.22 84 VAL A N 1
ATOM 687 C CA . VAL A 1 84 ? 0.767 -6.581 -20.373 1.00 47.22 84 VAL A CA 1
ATOM 688 C C . VAL A 1 84 ? -0.567 -6.788 -21.120 1.00 47.22 84 VAL A C 1
ATOM 690 O O . VAL A 1 84 ? -0.946 -7.922 -21.399 1.00 47.22 84 VAL A O 1
ATOM 693 N N . ARG A 1 85 ? -1.302 -5.718 -21.452 1.00 42.78 85 ARG A N 1
ATOM 694 C CA . ARG A 1 85 ? -2.476 -5.789 -22.341 1.00 42.78 85 ARG A CA 1
ATOM 695 C C . ARG A 1 85 ? -2.195 -5.177 -23.700 1.00 42.78 85 ARG A C 1
ATOM 697 O O . ARG A 1 85 ? -1.608 -4.076 -23.722 1.00 42.78 85 ARG A O 1
#

pLDDT: mean 91.62, std 9.92, range [42.78, 98.19]

Foldseek 3Di:
DVVVVVVVVVVLVVLLVVLQVLLVVLVVVLVVVQVVCVVVVHDRDDDPDPPVSSVCSSVCLVVQQVVCCVPQVGSNDDPVSVVVD

Sequence (85 aa):
MGRIRRVVLILIILYLLVGLGFHWQWKQAQHACDDLLRARGEFVEPEIFPVLGIFFDMTWWPVYAAANVYHTGRVFATPCDRAVR

Radius of gyration: 16.18 Å; chains: 1; bounding box: 36×21×52 Å